Protein AF-A0A976P1T3-F1 (afdb_monomer_lite)

Structure (mmCIF, N/CA/C/O backbone):
data_AF-A0A976P1T3-F1
#
_entry.id   AF-A0A976P1T3-F1
#
loop_
_atom_site.group_PDB
_atom_site.id
_atom_site.type_symbol
_atom_site.label_atom_id
_atom_site.label_alt_id
_atom_site.label_comp_id
_atom_site.label_asym_id
_atom_site.label_entity_id
_atom_site.label_seq_id
_atom_site.pdbx_PDB_ins_code
_atom_site.Cartn_x
_atom_site.Cartn_y
_atom_site.Cartn_z
_atom_site.occupancy
_atom_site.B_iso_or_equiv
_atom_site.auth_seq_id
_atom_site.auth_comp_id
_atom_site.auth_asym_id
_atom_site.auth_atom_id
_atom_site.pdbx_PDB_model_num
ATOM 1 N N . MET A 1 1 ? -9.825 -23.427 53.099 1.00 62.00 1 MET A N 1
ATOM 2 C CA . MET A 1 1 ? -9.178 -23.845 51.834 1.00 62.00 1 MET A CA 1
ATOM 3 C C . MET A 1 1 ? -10.036 -23.538 50.606 1.00 62.00 1 MET A C 1
ATOM 5 O O . MET A 1 1 ? -9.546 -22.847 49.727 1.00 62.00 1 MET A O 1
ATOM 9 N N . LEU A 1 2 ? -11.322 -23.918 50.571 1.00 67.56 2 LEU A N 1
ATOM 10 C CA . LEU A 1 2 ? -12.211 -23.669 49.417 1.00 67.56 2 LEU A CA 1
ATOM 11 C C . LEU A 1 2 ? -12.346 -22.180 49.017 1.00 67.56 2 LEU A C 1
ATOM 13 O O . LEU A 1 2 ? -12.308 -21.847 47.839 1.00 67.56 2 LEU A O 1
ATOM 17 N N . ARG A 1 3 ? -12.413 -21.269 49.999 1.00 69.00 3 ARG A N 1
ATOM 18 C CA . ARG A 1 3 ? -12.476 -19.809 49.772 1.00 69.00 3 ARG A CA 1
ATOM 19 C C . ARG A 1 3 ? -11.216 -19.220 49.121 1.00 69.00 3 ARG A C 1
ATOM 21 O O . ARG A 1 3 ? -11.335 -18.315 48.307 1.00 69.00 3 ARG A O 1
ATOM 28 N N . LEU A 1 4 ? -10.031 -19.739 49.459 1.00 72.25 4 LEU A N 1
ATOM 29 C CA . LEU A 1 4 ? -8.767 -19.294 48.853 1.00 72.25 4 LEU A CA 1
ATOM 30 C C . LEU A 1 4 ? -8.658 -19.766 47.396 1.00 72.25 4 LEU A C 1
ATOM 32 O O . LEU A 1 4 ? -8.213 -19.010 46.542 1.00 72.25 4 LEU A O 1
ATOM 36 N N . SER A 1 5 ? -9.113 -20.991 47.115 1.00 75.75 5 SER A N 1
ATOM 37 C CA . SER A 1 5 ? -9.107 -21.563 45.763 1.00 75.75 5 SER A CA 1
ATOM 38 C C . SER A 1 5 ? -10.123 -20.884 44.834 1.00 75.75 5 SER A C 1
ATOM 40 O O . SER A 1 5 ? -9.820 -20.613 43.674 1.00 75.75 5 SER A O 1
ATOM 42 N N . ALA A 1 6 ? -11.299 -20.516 45.353 1.00 78.50 6 ALA A N 1
ATOM 43 C CA . ALA A 1 6 ? -12.268 -19.710 44.610 1.00 78.50 6 ALA A CA 1
ATOM 44 C C . ALA A 1 6 ? -11.712 -18.318 44.258 1.00 78.50 6 ALA A C 1
ATOM 46 O O . ALA A 1 6 ? -11.926 -17.829 43.151 1.00 78.50 6 ALA A O 1
ATOM 47 N N . LEU A 1 7 ? -10.948 -17.704 45.169 1.00 82.31 7 LEU A N 1
ATOM 48 C CA . LEU A 1 7 ? -10.321 -16.404 44.935 1.00 82.31 7 LEU A CA 1
ATOM 49 C C . LEU A 1 7 ? -9.210 -16.482 43.876 1.00 82.31 7 LEU A C 1
ATOM 51 O O . LEU A 1 7 ? -9.148 -15.621 43.004 1.00 82.31 7 LEU A O 1
ATOM 55 N N . SER A 1 8 ? -8.381 -17.533 43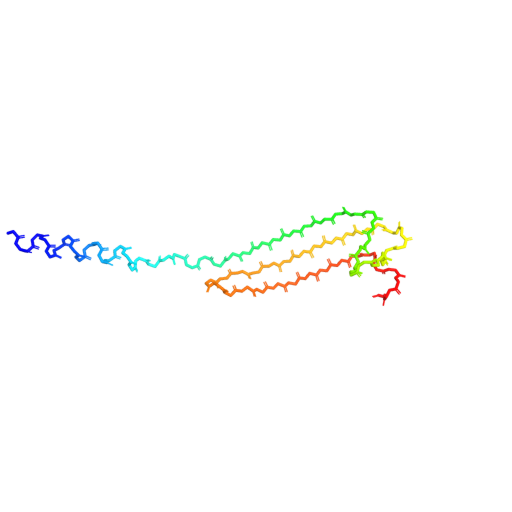.890 1.00 78.00 8 SER A N 1
ATOM 56 C CA . SER A 1 8 ? -7.361 -17.736 42.849 1.00 78.00 8 SER A CA 1
ATOM 57 C C . SER A 1 8 ? -7.972 -17.970 41.467 1.00 78.00 8 SER A C 1
ATOM 59 O O . SER A 1 8 ? -7.442 -17.474 40.477 1.00 78.00 8 SER A O 1
ATOM 61 N N . LEU A 1 9 ? -9.105 -18.679 41.393 1.00 81.81 9 LEU A N 1
ATOM 62 C CA . LEU A 1 9 ? -9.825 -18.894 40.136 1.00 81.81 9 LEU A CA 1
ATOM 63 C C . LEU A 1 9 ? -10.454 -17.595 39.613 1.00 81.81 9 LEU A C 1
ATOM 65 O O . LEU A 1 9 ? -10.391 -17.320 38.419 1.00 81.81 9 LEU A O 1
ATOM 69 N N . ALA A 1 10 ? -11.018 -16.778 40.507 1.00 80.38 10 ALA A N 1
ATOM 70 C CA . ALA A 1 10 ? -11.585 -15.479 40.158 1.00 80.38 10 ALA A CA 1
ATOM 71 C C . ALA A 1 10 ? -10.513 -14.501 39.648 1.00 80.38 10 ALA A C 1
ATOM 73 O O . ALA A 1 10 ? -10.732 -13.820 38.650 1.00 80.38 10 ALA A O 1
ATOM 74 N N . VAL A 1 11 ? -9.337 -14.472 40.283 1.00 79.19 11 VAL A N 1
ATOM 75 C CA . VAL A 1 11 ? -8.199 -13.653 39.835 1.00 79.19 11 VAL A CA 1
ATOM 76 C C . VAL A 1 11 ? -7.668 -14.138 38.483 1.00 79.19 11 VAL A C 1
ATOM 78 O O . VAL A 1 11 ? -7.462 -13.321 37.590 1.00 79.19 11 VAL A O 1
ATOM 81 N N . ALA A 1 12 ? -7.511 -15.451 38.283 1.00 77.06 12 ALA A N 1
ATOM 82 C CA . ALA A 1 12 ? -7.089 -16.005 36.995 1.00 77.06 12 ALA A CA 1
ATOM 83 C C . ALA A 1 12 ? -8.099 -15.706 35.868 1.00 77.06 12 ALA A C 1
ATOM 85 O O . ALA A 1 12 ? -7.703 -15.323 34.769 1.00 77.06 12 ALA A O 1
ATOM 86 N N . GLY A 1 13 ? -9.402 -15.811 36.152 1.00 75.19 13 GLY A N 1
ATOM 87 C CA . GLY A 1 13 ? -10.465 -15.461 35.207 1.00 75.19 13 GLY A CA 1
ATOM 88 C C . GLY A 1 13 ? -10.505 -13.968 34.867 1.00 75.19 13 GLY A C 1
ATOM 89 O O . GLY A 1 13 ? -10.694 -13.613 33.709 1.00 75.19 13 GLY A O 1
ATOM 90 N N . ALA A 1 14 ? -10.258 -13.089 35.843 1.00 69.50 14 ALA A N 1
ATOM 91 C CA . ALA A 1 14 ? -10.181 -11.646 35.611 1.00 69.50 14 ALA A CA 1
ATOM 92 C C . ALA A 1 14 ? -8.991 -11.254 34.716 1.00 69.50 14 ALA A C 1
ATOM 94 O O . ALA A 1 14 ? -9.110 -10.337 33.909 1.00 69.50 14 ALA A O 1
ATOM 95 N N . MET A 1 15 ? -7.864 -11.968 34.813 1.00 66.25 15 MET A N 1
ATOM 96 C CA . MET A 1 15 ? -6.702 -11.761 33.937 1.00 66.25 15 MET A CA 1
ATOM 97 C C . MET A 1 15 ? -6.918 -12.305 32.519 1.00 66.25 15 MET A C 1
ATOM 99 O O . MET A 1 15 ? -6.368 -11.750 31.574 1.00 66.25 15 MET A O 1
ATOM 103 N N . ALA A 1 16 ? -7.755 -13.332 32.345 1.00 66.25 16 ALA A N 1
ATOM 104 C CA . ALA A 1 16 ? -8.131 -13.847 31.025 1.00 66.25 16 ALA A CA 1
ATOM 105 C C . ALA A 1 16 ? -9.082 -12.910 30.250 1.00 66.25 16 ALA A C 1
ATOM 107 O O . ALA A 1 16 ? -9.182 -13.015 29.031 1.00 66.25 16 ALA A O 1
ATOM 108 N N . VAL A 1 17 ? -9.767 -11.997 30.951 1.00 63.09 17 VAL A N 1
ATOM 109 C CA . VAL A 1 17 ? -10.683 -10.988 30.379 1.00 63.09 17 VAL A CA 1
ATOM 110 C C . VAL A 1 17 ? -10.103 -9.575 30.512 1.00 63.09 17 VAL A C 1
ATOM 112 O O . VAL A 1 17 ? -10.806 -8.587 30.302 1.00 63.09 17 VAL A O 1
ATOM 115 N N . ALA A 1 18 ? -8.816 -9.445 30.856 1.00 61.25 18 ALA A N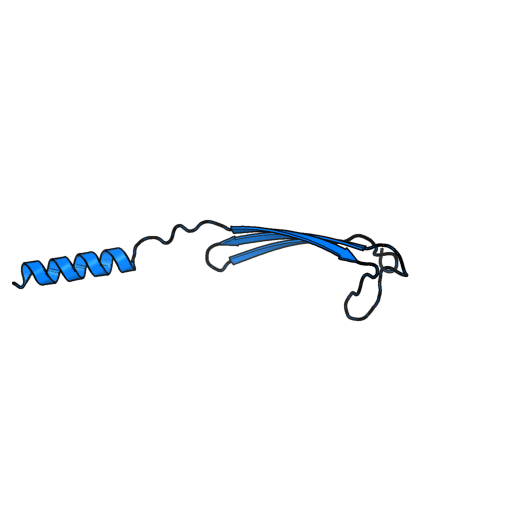 1
ATOM 116 C CA . ALA A 1 18 ? -8.165 -8.145 30.837 1.00 61.25 18 ALA A CA 1
ATOM 117 C C . ALA A 1 18 ? -8.323 -7.562 29.421 1.00 61.25 18 ALA A C 1
ATOM 119 O O . ALA A 1 18 ? -7.949 -8.232 28.454 1.00 61.25 18 ALA A O 1
ATOM 120 N N . PRO A 1 19 ? -8.913 -6.362 29.266 1.00 58.97 19 PRO A N 1
ATOM 121 C CA . PRO A 1 19 ? -9.042 -5.755 27.957 1.00 58.97 19 PRO A CA 1
ATOM 122 C C . PRO A 1 19 ? -7.629 -5.582 27.413 1.00 58.97 19 PRO A C 1
ATOM 124 O O . PRO A 1 19 ? -6.833 -4.817 27.958 1.00 58.97 19 PRO A O 1
ATOM 127 N N . THR A 1 20 ? -7.296 -6.309 26.347 1.00 61.31 20 THR A N 1
ATOM 128 C CA . THR A 1 20 ? -6.169 -5.920 25.508 1.00 61.31 20 THR A CA 1
ATOM 129 C C . THR A 1 20 ? -6.484 -4.498 25.083 1.00 61.31 20 THR A C 1
ATOM 131 O O . THR A 1 20 ? -7.542 -4.279 24.487 1.00 61.31 20 THR A O 1
ATOM 134 N N . ALA A 1 21 ? -5.648 -3.525 25.446 1.00 61.03 21 ALA A N 1
ATOM 135 C CA . ALA A 1 21 ? -5.801 -2.177 24.930 1.00 61.03 21 ALA A CA 1
ATOM 136 C C . ALA A 1 21 ? -5.923 -2.302 23.405 1.00 61.03 21 ALA A C 1
ATOM 138 O O . ALA A 1 21 ? -5.002 -2.771 22.742 1.00 61.03 21 ALA A O 1
ATOM 139 N N . ALA A 1 22 ? -7.103 -2.001 22.861 1.00 61.56 22 ALA A N 1
ATOM 140 C CA . ALA A 1 22 ? -7.327 -1.992 21.425 1.00 61.56 22 ALA A CA 1
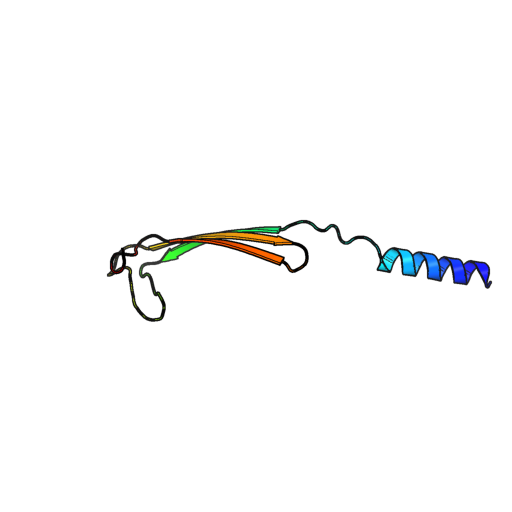ATOM 141 C C . ALA A 1 22 ? -6.685 -0.709 20.896 1.00 61.56 22 ALA A C 1
ATOM 143 O O . ALA A 1 22 ? -7.350 0.286 20.616 1.00 61.56 22 ALA A O 1
ATOM 144 N N . ASN A 1 23 ? -5.355 -0.689 20.894 1.00 71.38 23 ASN A N 1
ATOM 145 C CA . ASN A 1 23 ? -4.582 0.347 20.242 1.00 71.38 23 ASN A CA 1
ATOM 146 C C . ASN A 1 23 ? -4.723 0.108 18.745 1.00 71.38 23 ASN A C 1
ATOM 148 O O . ASN A 1 23 ? -4.149 -0.835 18.201 1.00 71.38 23 ASN A O 1
ATOM 152 N N . ALA A 1 24 ? -5.529 0.952 18.110 1.00 83.25 24 ALA A N 1
ATOM 153 C CA . ALA A 1 24 ? -5.548 1.026 16.670 1.00 83.25 24 ALA A CA 1
ATOM 154 C C . ALA A 1 24 ? -4.139 1.359 16.168 1.00 83.25 24 ALA A C 1
ATOM 156 O O . ALA A 1 24 ? -3.507 2.299 16.655 1.00 83.25 24 ALA A O 1
ATOM 157 N N . GLU A 1 25 ? -3.653 0.574 15.218 1.00 91.25 25 GLU A N 1
ATOM 158 C CA . GLU A 1 25 ? -2.338 0.749 14.628 1.00 91.25 25 GLU A CA 1
ATOM 159 C C . GLU A 1 25 ? -2.468 1.573 13.350 1.00 91.25 25 GLU A C 1
ATOM 161 O O . GLU A 1 25 ? -3.308 1.283 12.495 1.00 91.25 25 GLU A O 1
ATOM 166 N N . VAL A 1 26 ? -1.633 2.603 13.232 1.00 94.56 26 VAL A N 1
ATOM 167 C CA . VAL A 1 26 ? -1.454 3.371 12.000 1.00 94.56 26 VAL A CA 1
ATOM 168 C C . VAL A 1 26 ? -0.024 3.152 11.533 1.00 94.56 26 VAL A C 1
ATOM 170 O O . VAL A 1 26 ? 0.915 3.424 12.282 1.00 94.56 26 VAL A O 1
ATOM 173 N N . SER A 1 27 ? 0.137 2.675 10.304 1.00 96.00 27 SER A N 1
ATOM 174 C CA . SER A 1 27 ? 1.435 2.439 9.676 1.00 96.00 27 SER A CA 1
ATOM 175 C C . SER A 1 27 ? 1.492 3.092 8.299 1.00 96.00 27 SER A C 1
ATOM 177 O O . SER A 1 27 ? 0.469 3.283 7.643 1.00 96.00 27 SER A O 1
ATOM 179 N N . ALA A 1 28 ? 2.691 3.486 7.882 1.00 97.25 28 ALA A N 1
ATOM 180 C CA . ALA A 1 28 ? 2.930 4.083 6.576 1.00 97.25 28 ALA A CA 1
ATOM 181 C C . ALA A 1 28 ? 4.240 3.555 5.995 1.00 97.25 28 ALA A C 1
ATOM 183 O O . ALA A 1 28 ? 5.190 3.294 6.741 1.00 97.25 28 ALA A O 1
ATOM 184 N N . SER A 1 29 ? 4.299 3.433 4.672 1.00 97.00 29 SER A N 1
ATOM 185 C CA . SER A 1 29 ? 5.510 3.033 3.959 1.00 97.00 29 SER A CA 1
ATOM 186 C C . SER A 1 29 ? 5.765 3.928 2.747 1.00 97.00 29 SER A C 1
ATOM 188 O O . SER A 1 29 ? 4.852 4.572 2.227 1.00 97.00 29 SER A O 1
ATOM 190 N N . VAL A 1 30 ? 7.032 4.011 2.332 1.00 97.19 30 VAL A N 1
ATOM 191 C CA . VAL A 1 30 ? 7.466 4.742 1.137 1.00 97.19 30 VAL A CA 1
ATOM 192 C C . VAL A 1 30 ? 8.568 3.960 0.428 1.00 97.19 30 VAL A C 1
ATOM 194 O O . VAL A 1 30 ? 9.430 3.363 1.077 1.00 97.19 30 VAL A O 1
ATOM 197 N N . GLY A 1 31 ? 8.548 3.974 -0.901 1.00 95.00 31 GLY A N 1
ATOM 198 C CA . GLY A 1 31 ? 9.518 3.293 -1.750 1.00 95.00 31 GLY A CA 1
ATOM 199 C C . GLY A 1 31 ? 9.884 4.115 -2.981 1.00 95.00 31 GLY A C 1
ATOM 200 O O . GLY A 1 31 ? 9.105 4.945 -3.447 1.00 95.00 31 GLY A O 1
ATOM 201 N N . VAL A 1 32 ? 11.088 3.865 -3.499 1.00 94.19 32 VAL A N 1
ATOM 202 C CA . VAL A 1 32 ? 11.584 4.429 -4.759 1.00 94.19 32 VAL A CA 1
ATOM 203 C C . VAL A 1 32 ? 12.090 3.287 -5.633 1.00 94.19 32 VAL A C 1
ATOM 205 O O . VAL A 1 32 ? 12.814 2.415 -5.148 1.00 94.19 32 VAL A O 1
ATOM 208 N N . ALA A 1 33 ? 11.726 3.300 -6.911 1.00 92.12 33 ALA A N 1
ATOM 209 C CA . ALA A 1 33 ? 12.131 2.305 -7.896 1.00 92.12 33 ALA A CA 1
ATOM 210 C C . ALA A 1 33 ? 12.416 2.949 -9.262 1.00 92.12 33 ALA A C 1
ATOM 212 O O . ALA A 1 33 ? 11.993 4.066 -9.552 1.00 92.12 33 ALA A O 1
ATOM 213 N N . ASN A 1 34 ? 13.141 2.229 -10.118 1.00 90.56 34 ASN A N 1
ATOM 214 C CA . ASN A 1 34 ? 13.431 2.635 -11.497 1.00 90.56 34 ASN A CA 1
ATOM 215 C C . ASN A 1 34 ? 12.409 2.105 -12.523 1.00 90.56 34 ASN A C 1
ATOM 217 O O . ASN A 1 34 ? 12.592 2.322 -13.715 1.00 90.56 34 ASN A O 1
ATOM 221 N N . MET A 1 35 ? 11.408 1.342 -12.074 1.00 89.56 35 MET A N 1
ATOM 222 C CA . MET A 1 35 ? 10.356 0.735 -12.896 1.00 89.56 35 MET A CA 1
ATOM 223 C C . MET A 1 35 ? 9.058 0.673 -12.092 1.0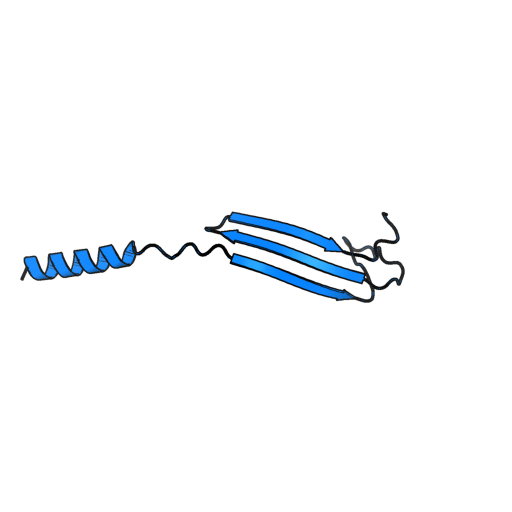0 89.56 35 MET A C 1
ATOM 225 O O . MET A 1 35 ? 9.106 0.437 -10.879 1.00 89.56 35 MET A O 1
ATOM 229 N N . TYR A 1 36 ? 7.908 0.793 -12.761 1.00 90.69 36 TYR A N 1
ATOM 230 C CA . TYR A 1 36 ? 6.603 0.595 -12.131 1.00 90.69 36 TYR A CA 1
ATOM 231 C C . TYR A 1 36 ? 5.927 -0.665 -12.673 1.00 90.69 36 TYR A C 1
ATOM 233 O O . TYR A 1 36 ? 5.198 -0.629 -13.658 1.00 90.69 36 TYR A O 1
ATOM 241 N N . LEU A 1 37 ? 6.142 -1.803 -12.010 1.00 89.19 37 LEU A N 1
ATOM 242 C CA . LEU A 1 37 ? 5.554 -3.067 -12.445 1.00 89.19 37 LEU A CA 1
ATOM 243 C C . LEU A 1 37 ? 4.129 -3.250 -11.898 1.00 89.19 37 LEU A C 1
ATOM 245 O O . LEU A 1 37 ? 3.938 -3.510 -10.710 1.00 89.19 37 LEU A O 1
ATOM 249 N N . TRP A 1 38 ? 3.131 -3.219 -12.779 1.00 87.12 38 TRP A N 1
ATOM 250 C CA . TRP A 1 38 ? 1.738 -3.516 -12.454 1.00 87.12 38 TRP A CA 1
ATOM 251 C C . TRP A 1 38 ? 1.238 -4.725 -13.241 1.00 87.12 38 TRP A C 1
ATOM 253 O O . TRP A 1 38 ? 1.167 -4.716 -14.469 1.00 87.12 38 TRP A O 1
ATOM 263 N N . ARG A 1 39 ? 0.878 -5.801 -12.527 1.00 90.75 39 ARG A N 1
ATOM 264 C CA . ARG A 1 39 ? 0.344 -7.047 -13.119 1.00 90.75 39 ARG A CA 1
ATOM 265 C C . ARG A 1 39 ? 1.195 -7.604 -14.277 1.00 90.75 39 ARG A C 1
ATOM 267 O O . ARG A 1 39 ? 0.659 -8.182 -15.217 1.00 90.75 39 ARG A O 1
ATOM 274 N N . GLY A 1 40 ? 2.516 -7.441 -14.195 1.00 89.81 40 GLY A N 1
ATOM 275 C CA . GLY A 1 40 ? 3.470 -7.922 -15.199 1.00 89.81 40 GLY A CA 1
ATOM 276 C C . GLY A 1 40 ? 3.810 -6.929 -16.315 1.00 89.81 40 GLY A C 1
ATOM 277 O O . GLY A 1 40 ? 4.644 -7.261 -17.151 1.00 89.81 40 GLY A O 1
ATOM 278 N N . TYR A 1 41 ? 3.228 -5.728 -16.318 1.00 88.62 41 TYR A N 1
ATOM 279 C CA . TYR A 1 41 ? 3.558 -4.655 -17.259 1.00 88.62 41 TYR A CA 1
ATOM 280 C C . TYR A 1 41 ? 4.331 -3.547 -16.552 1.00 88.62 41 TYR A C 1
ATOM 282 O O . TYR A 1 41 ? 3.948 -3.143 -15.456 1.00 88.62 41 TYR A O 1
ATOM 290 N N . ASP A 1 42 ? 5.410 -3.067 -17.166 1.00 90.12 42 ASP A N 1
ATOM 291 C CA . ASP A 1 42 ? 6.066 -1.838 -16.720 1.00 90.12 42 ASP A CA 1
ATOM 292 C C . ASP A 1 42 ? 5.256 -0.640 -17.225 1.00 90.12 42 ASP A C 1
ATOM 294 O O . ASP A 1 42 ? 5.202 -0.391 -18.429 1.00 90.12 42 ASP A O 1
ATOM 298 N N . LEU A 1 43 ? 4.589 0.053 -16.304 1.00 90.31 43 LEU A N 1
ATOM 299 C CA . LEU A 1 43 ? 3.788 1.245 -16.572 1.00 90.31 43 LEU A CA 1
ATOM 300 C C . LEU A 1 43 ? 4.617 2.533 -16.537 1.00 90.31 43 LEU A C 1
ATOM 302 O O . LEU A 1 43 ? 4.108 3.577 -16.930 1.00 90.31 43 LEU A O 1
ATOM 306 N N . GLY A 1 44 ? 5.872 2.471 -16.076 1.00 89.81 44 GLY A N 1
ATOM 307 C CA . GLY A 1 44 ? 6.721 3.652 -15.932 1.00 89.81 44 GLY A CA 1
ATOM 308 C C . GLY A 1 44 ? 7.558 3.985 -17.149 1.00 89.81 44 GLY A C 1
ATOM 309 O O . GLY A 1 44 ? 8.063 5.094 -17.235 1.00 89.81 44 GLY A O 1
ATOM 310 N N . ASN A 1 45 ? 7.713 3.070 -18.113 1.00 86.75 45 ASN A N 1
ATOM 311 C CA . ASN A 1 45 ? 8.437 3.343 -19.362 1.00 86.75 45 ASN A CA 1
ATOM 312 C C . ASN A 1 45 ? 9.861 3.927 -19.163 1.00 86.75 45 ASN A C 1
ATOM 314 O O . ASN A 1 45 ? 10.383 4.612 -20.043 1.00 86.75 45 ASN A O 1
ATOM 318 N N . GLY A 1 46 ? 10.512 3.617 -18.036 1.00 83.25 46 GLY A N 1
ATOM 319 C CA . GLY A 1 46 ? 11.827 4.147 -17.657 1.00 83.25 46 GLY A CA 1
ATOM 320 C C . GLY A 1 46 ? 11.805 5.390 -16.757 1.00 83.25 46 GLY A C 1
ATOM 321 O O . GLY A 1 46 ? 12.875 5.847 -16.353 1.00 83.25 46 GLY A O 1
ATOM 322 N N . ASP A 1 47 ? 10.629 5.914 -16.412 1.00 87.31 47 ASP A N 1
ATOM 323 C CA . ASP A 1 47 ? 10.478 6.996 -15.443 1.00 87.31 47 ASP A CA 1
ATOM 324 C C . ASP A 1 47 ? 10.720 6.512 -14.008 1.00 87.31 47 ASP A C 1
ATOM 326 O O . ASP A 1 47 ? 10.458 5.364 -13.634 1.00 87.31 47 ASP A O 1
ATOM 330 N N . ALA A 1 48 ? 11.219 7.423 -13.171 1.00 89.50 48 ALA A N 1
ATOM 331 C CA . ALA A 1 48 ? 11.382 7.157 -11.751 1.00 89.50 48 ALA A CA 1
ATOM 332 C C . ALA A 1 48 ? 10.014 6.972 -11.075 1.00 89.50 48 ALA A C 1
ATOM 334 O O . ALA A 1 48 ? 9.116 7.809 -11.206 1.00 89.50 48 ALA A O 1
ATOM 335 N N . GLN A 1 49 ? 9.887 5.905 -10.290 1.00 92.69 49 GLN A N 1
ATOM 336 C CA . GLN A 1 49 ? 8.691 5.606 -9.516 1.00 92.69 49 GLN A CA 1
ATOM 337 C C . GLN A 1 49 ? 8.922 5.928 -8.042 1.00 92.69 49 GLN A C 1
ATOM 339 O O . GLN A 1 49 ? 9.928 5.532 -7.450 1.00 92.69 49 GLN A O 1
ATOM 344 N N . VAL A 1 50 ? 7.968 6.641 -7.449 1.00 93.75 50 VAL A N 1
ATOM 345 C CA . VAL A 1 50 ? 7.848 6.846 -6.007 1.00 93.75 50 VAL A CA 1
ATOM 346 C C . VAL A 1 50 ? 6.483 6.325 -5.591 1.00 93.75 50 VAL A C 1
ATOM 348 O O . VAL A 1 50 ? 5.478 6.641 -6.223 1.00 93.75 50 VAL A O 1
ATOM 351 N N . SER A 1 51 ? 6.429 5.528 -4.533 1.00 94.56 51 SER A N 1
ATOM 352 C CA . SER A 1 51 ? 5.184 4.949 -4.027 1.00 94.56 51 SER A CA 1
ATOM 353 C C . SER A 1 51 ? 5.097 5.048 -2.517 1.00 94.56 51 SER A C 1
ATOM 355 O O . SER A 1 51 ? 6.113 5.162 -1.832 1.00 94.56 51 SER A O 1
ATOM 357 N N . GLY A 1 52 ? 3.875 5.012 -1.999 1.00 96.19 52 GLY A N 1
ATOM 358 C CA . GLY A 1 52 ? 3.641 4.932 -0.568 1.00 96.19 52 GLY A CA 1
ATOM 359 C C . GLY A 1 52 ? 2.211 4.548 -0.224 1.00 96.19 52 GLY A C 1
ATOM 360 O O . GLY A 1 52 ? 1.306 4.587 -1.064 1.00 96.19 52 GLY A O 1
ATOM 361 N N . ASP A 1 53 ? 2.022 4.183 1.036 1.00 97.69 53 ASP A N 1
ATOM 362 C CA . ASP A 1 53 ? 0.728 3.805 1.588 1.00 97.69 53 ASP A CA 1
ATOM 363 C C . ASP A 1 53 ? 0.552 4.307 3.022 1.00 97.69 53 ASP A C 1
ATOM 365 O O . ASP A 1 53 ? 1.519 4.593 3.733 1.00 97.69 53 ASP A O 1
ATOM 369 N N . LEU A 1 54 ? -0.714 4.424 3.418 1.00 97.88 54 LEU A N 1
ATOM 370 C CA . LEU A 1 54 ? -1.145 4.670 4.785 1.00 97.88 54 LEU A CA 1
ATOM 371 C C . LEU A 1 54 ? -2.214 3.642 5.142 1.00 97.88 54 LEU A C 1
ATOM 373 O O . LEU A 1 54 ? -3.260 3.566 4.489 1.00 97.88 54 LEU A O 1
ATOM 377 N N . SER A 1 55 ? -1.960 2.898 6.209 1.00 97.44 55 SER A N 1
ATOM 378 C CA . SER A 1 55 ? -2.782 1.779 6.646 1.00 97.44 55 SER A CA 1
ATOM 379 C C . SER A 1 55 ? -3.242 1.970 8.093 1.00 97.44 55 SER A C 1
ATOM 381 O O . SER A 1 55 ? -2.492 2.429 8.952 1.00 97.44 55 SER A O 1
ATOM 383 N N . TYR A 1 56 ? -4.496 1.613 8.358 1.00 95.38 56 TYR A N 1
ATOM 384 C CA . TYR A 1 56 ? -5.120 1.559 9.676 1.00 95.38 56 TYR A CA 1
ATOM 385 C C . TYR A 1 56 ? -5.542 0.122 9.971 1.00 95.38 56 TYR A C 1
ATOM 387 O O . TYR A 1 56 ? -6.200 -0.512 9.142 1.00 95.38 56 TYR A O 1
ATOM 395 N N . SER A 1 57 ? -5.242 -0.375 11.170 1.00 93.81 57 SER A N 1
ATOM 396 C CA . SER A 1 57 ? -5.760 -1.658 11.639 1.00 93.81 57 SER A CA 1
ATOM 397 C C . SER A 1 57 ? -6.251 -1.591 13.081 1.00 93.81 57 SER A C 1
ATOM 399 O O . SER A 1 57 ? -5.675 -0.915 13.931 1.00 93.81 57 SER A O 1
ATOM 401 N N . ASN A 1 58 ? -7.356 -2.279 13.363 1.00 92.81 58 ASN A N 1
ATOM 402 C CA . ASN A 1 58 ? -7.891 -2.413 14.711 1.00 92.81 58 ASN A CA 1
ATOM 403 C C . ASN A 1 58 ? -8.766 -3.665 14.824 1.00 92.81 58 ASN A C 1
ATOM 405 O O . ASN A 1 58 ? -9.657 -3.877 14.004 1.00 92.81 58 ASN A O 1
ATOM 409 N N . SER A 1 59 ? -8.538 -4.480 15.856 1.00 88.06 59 SER A N 1
ATOM 410 C CA . SER A 1 59 ? -9.385 -5.638 16.196 1.00 88.06 59 SER A CA 1
ATOM 411 C C . SER A 1 59 ? -9.720 -6.569 15.010 1.00 88.06 59 SER A C 1
ATOM 413 O O . SER A 1 59 ? -10.837 -7.069 14.907 1.00 88.06 59 SER A O 1
ATOM 415 N N . GLY A 1 60 ? -8.764 -6.798 14.102 1.00 86.69 60 GLY A N 1
ATOM 416 C CA . GLY A 1 60 ? -8.927 -7.660 12.920 1.00 86.69 60 GLY A CA 1
ATOM 417 C C . GLY A 1 60 ? -9.530 -6.980 11.683 1.00 86.69 60 GLY A C 1
ATOM 418 O O . GLY A 1 60 ? -9.496 -7.561 10.601 1.00 86.69 60 GLY A O 1
ATOM 419 N N . PHE A 1 61 ? -10.029 -5.748 11.805 1.00 91.44 61 PHE A N 1
ATOM 420 C CA . PHE A 1 61 ? -10.367 -4.899 10.665 1.00 91.44 61 PHE A CA 1
ATOM 421 C C . PHE A 1 61 ? -9.126 -4.133 10.194 1.00 91.44 61 PHE A C 1
ATOM 423 O O . PHE A 1 61 ? -8.368 -3.616 11.017 1.00 91.44 61 PHE A O 1
ATOM 430 N N . TYR A 1 62 ? -8.939 -4.026 8.879 1.00 94.06 62 TYR A N 1
ATOM 431 C CA . TYR A 1 62 ? -7.876 -3.229 8.275 1.00 94.06 62 TYR A CA 1
ATOM 432 C C . TYR A 1 62 ? -8.398 -2.462 7.059 1.00 94.06 62 TYR A C 1
ATOM 434 O O . TYR A 1 62 ? -9.243 -2.950 6.308 1.00 94.06 62 TYR A O 1
ATOM 442 N N . THR A 1 63 ? -7.894 -1.248 6.873 1.00 97.25 63 THR A N 1
ATOM 443 C CA . THR A 1 63 ? -8.177 -0.402 5.712 1.00 97.25 63 THR A CA 1
ATOM 444 C C . THR A 1 63 ? -6.970 0.474 5.420 1.00 97.25 63 THR A C 1
ATOM 446 O O . THR A 1 63 ? -6.147 0.714 6.299 1.00 97.25 63 THR A O 1
ATOM 449 N N . GLY A 1 64 ? -6.854 0.971 4.199 1.00 97.12 64 GLY A N 1
ATOM 450 C CA . GLY A 1 64 ? -5.744 1.827 3.823 1.00 97.12 64 GLY A CA 1
ATOM 451 C C . GLY A 1 64 ? -5.930 2.433 2.448 1.00 97.12 64 GLY A C 1
ATOM 452 O O . GLY A 1 64 ? -6.844 2.078 1.701 1.00 97.12 64 GLY A O 1
ATOM 453 N N . VAL A 1 65 ? -5.040 3.362 2.133 1.00 97.88 65 VAL A N 1
ATOM 454 C CA . VAL A 1 65 ? -4.929 3.989 0.819 1.00 97.88 65 VAL A CA 1
ATOM 455 C C . VAL A 1 65 ? -3.484 3.912 0.360 1.00 97.88 65 VAL A C 1
ATOM 457 O O . VAL A 1 65 ? -2.562 3.988 1.170 1.00 97.88 65 VAL A O 1
ATOM 460 N N . TRP A 1 66 ? -3.292 3.772 -0.944 1.00 94.81 66 TRP A N 1
ATOM 461 C CA . TRP A 1 66 ? -1.978 3.748 -1.569 1.00 94.81 66 TRP A CA 1
ATOM 462 C C . TRP A 1 66 ? -1.983 4.658 -2.792 1.00 94.81 66 TRP A C 1
ATOM 464 O O . TRP A 1 66 ? -3.027 4.874 -3.414 1.00 94.81 66 TRP A O 1
ATOM 474 N N . ALA A 1 67 ? -0.815 5.198 -3.117 1.00 93.06 67 ALA A N 1
ATOM 475 C CA . ALA A 1 67 ? -0.597 5.990 -4.317 1.00 93.06 67 ALA A CA 1
ATOM 476 C C . ALA A 1 67 ? 0.830 5.781 -4.834 1.00 93.06 67 ALA A C 1
ATOM 478 O O . ALA A 1 67 ? 1.750 5.476 -4.070 1.00 93.06 67 ALA A O 1
ATOM 479 N N . ALA A 1 68 ? 1.013 5.959 -6.140 1.00 90.88 68 ALA A N 1
ATOM 480 C CA . ALA A 1 68 ? 2.312 5.885 -6.793 1.00 90.88 68 ALA A CA 1
ATOM 481 C C . ALA A 1 68 ? 2.417 6.919 -7.924 1.00 90.88 68 ALA A C 1
ATOM 483 O O . ALA A 1 68 ? 1.407 7.307 -8.507 1.00 90.88 68 ALA A O 1
ATOM 484 N N . SER A 1 69 ? 3.640 7.362 -8.213 1.00 89.19 69 SER A N 1
ATOM 485 C CA . SER A 1 69 ? 4.004 8.129 -9.407 1.00 89.19 69 SER A CA 1
ATOM 486 C C . SER A 1 69 ? 4.524 7.207 -10.512 1.00 89.19 69 SER A C 1
ATOM 488 O O 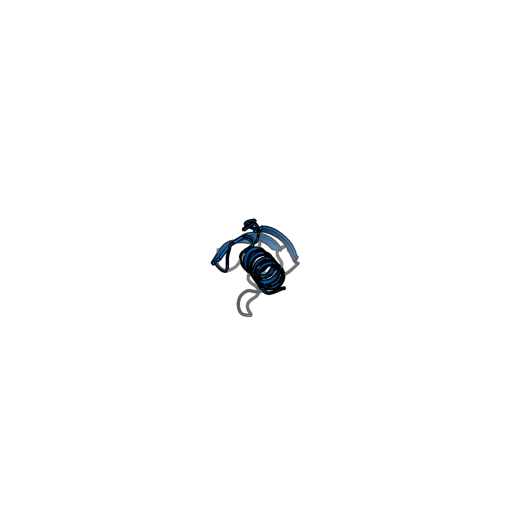. SER A 1 69 ? 4.715 6.012 -10.292 1.00 89.19 69 SER A O 1
ATOM 490 N N . GLY A 1 70 ? 4.837 7.779 -11.677 1.00 82.75 70 GLY A N 1
ATOM 491 C CA . GLY A 1 70 ? 5.493 7.034 -12.752 1.00 82.75 70 GLY A CA 1
ATOM 492 C C . GLY A 1 70 ? 4.568 6.022 -13.418 1.00 82.75 70 GLY A C 1
ATOM 493 O O . GLY A 1 70 ? 5.039 4.989 -13.866 1.00 82.75 70 GLY A O 1
ATOM 494 N N . ASP A 1 71 ? 3.257 6.277 -13.434 1.00 81.75 71 ASP A N 1
ATOM 495 C CA . ASP A 1 71 ? 2.396 5.729 -14.476 1.00 81.75 71 ASP A CA 1
ATOM 496 C C . ASP A 1 71 ? 2.458 6.689 -15.665 1.00 81.75 71 ASP A C 1
ATOM 498 O O . ASP A 1 71 ? 1.973 7.818 -15.602 1.00 81.75 71 ASP A O 1
ATOM 502 N N . SER A 1 72 ? 3.118 6.245 -16.723 1.00 80.50 72 SER A N 1
ATOM 503 C CA . SER A 1 72 ? 3.308 6.994 -17.966 1.00 80.50 72 SER A CA 1
ATOM 504 C C . SER A 1 72 ? 2.542 6.337 -19.121 1.00 80.50 7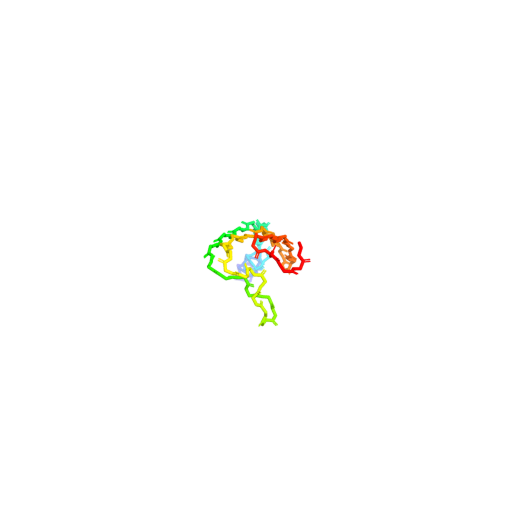2 SER A C 1
ATOM 506 O O . SER A 1 72 ? 2.588 6.817 -20.255 1.00 80.50 72 SER A O 1
ATOM 508 N N . ALA A 1 73 ? 1.850 5.224 -18.845 1.00 75.00 73 ALA A N 1
ATOM 509 C CA . ALA A 1 73 ? 1.276 4.322 -19.838 1.00 75.00 73 ALA A CA 1
ATOM 510 C C . ALA A 1 73 ? -0.257 4.220 -19.760 1.00 75.00 73 ALA A C 1
ATOM 512 O O . ALA A 1 73 ? -0.908 4.087 -20.798 1.00 75.00 73 ALA A O 1
ATOM 513 N N . ALA A 1 74 ? -0.838 4.267 -18.560 1.00 70.94 74 ALA A N 1
ATOM 514 C CA . ALA A 1 74 ? -2.273 4.144 -18.301 1.00 70.94 74 ALA A CA 1
ATOM 515 C C . ALA A 1 74 ? -2.924 5.432 -17.751 1.00 70.94 74 ALA A C 1
ATOM 517 O O . ALA A 1 74 ? -4.153 5.531 -17.819 1.00 70.94 74 ALA A O 1
ATOM 518 N N . GLY A 1 75 ? -2.125 6.431 -17.346 1.00 57.16 75 GLY A N 1
ATOM 519 C CA . GLY A 1 75 ? -2.558 7.819 -17.102 1.00 57.16 75 GLY A CA 1
ATOM 520 C C . GLY A 1 75 ? -2.604 8.248 -15.643 1.00 57.16 75 GLY A C 1
ATOM 521 O O . GLY A 1 75 ? -3.175 7.504 -14.816 1.00 57.16 75 GLY A O 1
#

Secondary structure (DSSP, 8-state):
-HHHHHHHHHHHHHHHT-------EEEEEEEEES--EETTEESSTT--EEEEEEEEEETTEEEEEEEES---S--

Foldseek 3Di:
DVVVVVVVVVVVVCVVPDPPPFPKDKDKDKDKDQFDDDPNDTQQPRPIKIKMKIKIDTPHDIDIDIDMDRRPHPD

Sequence (75 aa):
MLRLSALSLAVAGAMAVAPTAANAEVSASVGVANMYLWRGYDLGNGDAQVSGDLSYSNSGFYTGVWAASGDSAAG

Radius of gyration: 24.58 Å; chains: 1; bounding box: 26×32×72 Å

pLDDT: mean 84.15, std 11.75, range [57.16, 97.88]